Protein AF-A0A9D4EHG3-F1 (afdb_monomer_lite)

InterPro domains:
  IPR036397 Ribonuclease H superfamily [G3DSA:3.30.420.10] (1-55)

Secondary structure (DSSP, 8-state):
-TTTHHHHHHHHTTTPPPSSHHHHHHHHHHHHHHS-HHHHHHHHHHHHHHHHHHHTT-

Foldseek 3Di:
DPVPLVVVLCVVCPPDDDPDPVRNVVSSVVSVVPDDPVNVVVVVVVVVVVVVVVVVVD

Sequence (58 aa):
MDFRVFPEVKSQLRGIRFASKQELTVAAKRIVLSFDAEWYRDTFDKWISRHKVHSRWR

Organism: Dreissena polymorpha (NCBI:txid45954)

Radius of gyration: 14.72 Å; chains: 1; bounding box: 26×16×45 Å

pLDDT: mean 89.32, std 13.36, range [48.72, 98.12]

Structure (mmCIF, N/CA/C/O backbone):
data_AF-A0A9D4EHG3-F1
#
_entry.id   AF-A0A9D4EHG3-F1
#
loop_
_atom_site.group_PDB
_atom_site.id
_atom_site.type_symbol
_atom_site.label_atom_id
_atom_site.label_alt_id
_atom_site.label_comp_id
_atom_site.label_asym_id
_atom_site.label_entity_id
_atom_site.label_seq_id
_atom_site.pdbx_PDB_ins_code
_atom_site.Cartn_x
_atom_site.Cartn_y
_atom_site.Cartn_z
_atom_site.occupancy
_atom_site.B_iso_or_equiv
_atom_site.auth_seq_id
_atom_site.auth_comp_id
_atom_site.auth_asym_id
_atom_site.auth_atom_id
_atom_site.pdbx_PDB_model_num
ATOM 1 N N . MET A 1 1 ? 0.519 3.788 -10.925 1.00 60.47 1 MET A N 1
ATOM 2 C CA . MET A 1 1 ? 0.001 3.499 -9.570 1.00 60.47 1 MET A CA 1
ATOM 3 C C . MET A 1 1 ? -1.444 3.027 -9.614 1.00 60.47 1 MET A C 1
ATOM 5 O O . MET A 1 1 ? -1.701 1.910 -9.180 1.00 60.47 1 MET A O 1
ATOM 9 N N . ASP A 1 2 ? -2.352 3.813 -10.203 1.00 70.06 2 ASP A N 1
ATOM 10 C CA . ASP A 1 2 ? -3.799 3.577 -10.101 1.00 70.06 2 ASP A CA 1
ATOM 11 C C . ASP A 1 2 ? -4.282 2.203 -10.588 1.00 70.06 2 ASP A C 1
ATOM 13 O O . ASP A 1 2 ? -5.008 1.508 -9.898 1.00 70.06 2 ASP A O 1
ATOM 17 N N . PHE A 1 3 ? -3.776 1.728 -11.726 1.00 84.25 3 PHE A N 1
ATOM 18 C CA . PHE A 1 3 ? -4.256 0.484 -12.340 1.00 84.25 3 PHE A CA 1
ATOM 19 C C . PHE A 1 3 ? -3.859 -0.819 -11.618 1.00 84.25 3 PHE A C 1
ATOM 21 O O . PHE A 1 3 ? -4.355 -1.875 -12.002 1.00 84.25 3 PHE A O 1
ATOM 28 N N . ARG A 1 4 ? -2.942 -0.785 -10.640 1.00 90.81 4 ARG A N 1
ATOM 29 C CA . ARG A 1 4 ? -2.460 -2.010 -9.971 1.00 90.81 4 ARG A CA 1
ATOM 30 C C . ARG A 1 4 ? -2.363 -1.884 -8.462 1.00 90.81 4 ARG A C 1
ATOM 32 O O . ARG A 1 4 ? -2.864 -2.755 -7.766 1.00 90.81 4 ARG A O 1
ATOM 39 N N . VAL A 1 5 ? -1.784 -0.798 -7.952 1.00 91.19 5 VAL A N 1
ATOM 40 C CA . VAL A 1 5 ? -1.583 -0.635 -6.505 1.00 91.19 5 VAL A CA 1
ATOM 41 C C . VAL A 1 5 ? -2.910 -0.454 -5.779 1.00 91.19 5 VAL A C 1
ATOM 43 O O . VAL A 1 5 ? -3.172 -1.171 -4.820 1.00 91.19 5 VAL A O 1
ATOM 46 N N . PHE A 1 6 ? -3.789 0.433 -6.256 1.00 91.62 6 PHE A N 1
ATOM 47 C CA . PHE A 1 6 ? -5.094 0.614 -5.612 1.00 91.62 6 PHE A CA 1
ATOM 48 C C . PHE A 1 6 ? -6.0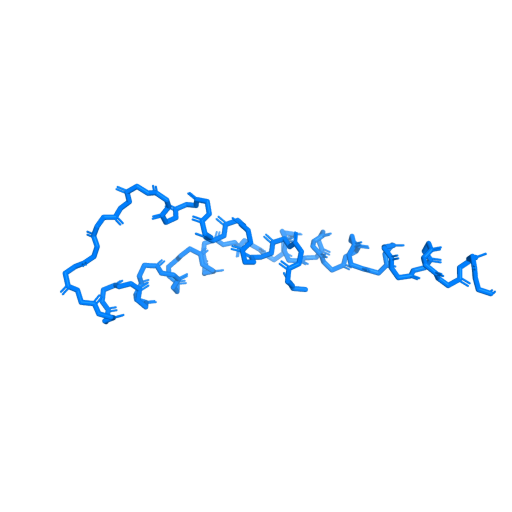06 -0.616 -5.735 1.00 91.62 6 PHE A C 1
ATOM 50 O O . PHE A 1 6 ? -6.584 -0.988 -4.715 1.00 91.62 6 PHE A O 1
ATOM 57 N N . PRO A 1 7 ? -6.138 -1.288 -6.899 1.00 94.44 7 PRO A N 1
ATOM 58 C CA . PRO A 1 7 ? -6.889 -2.534 -7.007 1.00 94.44 7 PR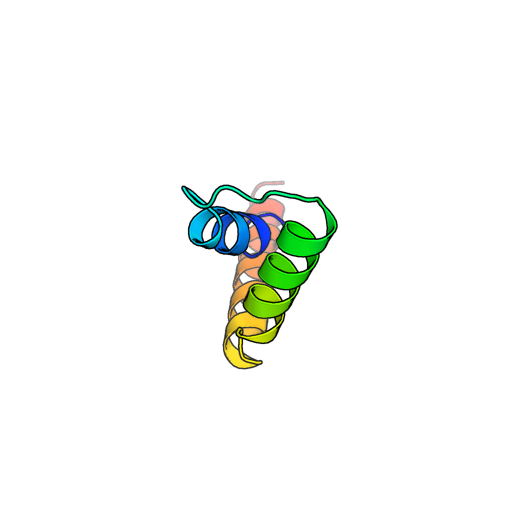O A CA 1
ATOM 59 C C . PRO A 1 7 ? -6.383 -3.628 -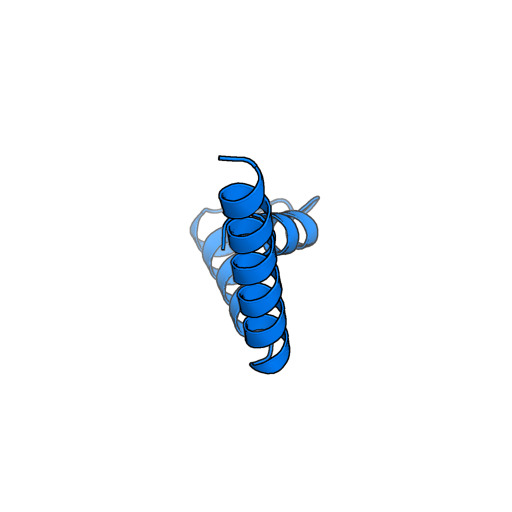6.074 1.00 94.44 7 PRO A C 1
ATOM 61 O O . PRO A 1 7 ? -7.200 -4.270 -5.422 1.00 94.44 7 PRO A O 1
ATOM 64 N N . GLU A 1 8 ? -5.066 -3.802 -5.964 1.00 95.38 8 GLU A N 1
ATOM 65 C CA . GLU A 1 8 ? -4.469 -4.821 -5.100 1.00 95.38 8 GLU A CA 1
ATOM 66 C C . GLU A 1 8 ? -4.754 -4.528 -3.623 1.00 95.38 8 GLU A C 1
ATOM 68 O O . GLU A 1 8 ? -5.318 -5.361 -2.914 1.00 95.38 8 GLU A O 1
ATOM 73 N N . VAL A 1 9 ? -4.481 -3.297 -3.177 1.00 95.56 9 VAL A N 1
ATOM 74 C CA . VAL A 1 9 ? -4.783 -2.864 -1.804 1.00 95.56 9 VAL A CA 1
ATOM 75 C C . VAL A 1 9 ? -6.279 -3.002 -1.512 1.00 95.56 9 VAL A C 1
ATOM 77 O O . VAL A 1 9 ? -6.668 -3.545 -0.482 1.00 95.56 9 VAL A O 1
ATOM 80 N N . LYS A 1 10 ? -7.148 -2.565 -2.430 1.00 95.31 10 LYS A N 1
ATOM 81 C CA . LYS A 1 10 ? -8.605 -2.664 -2.273 1.00 95.31 10 LYS A CA 1
ATOM 82 C C . LYS A 1 10 ? -9.087 -4.116 -2.243 1.00 95.31 10 LYS A C 1
ATOM 84 O O . LYS A 1 10 ? -10.031 -4.407 -1.514 1.00 95.31 10 LYS A O 1
ATOM 89 N N . SER A 1 11 ? -8.464 -5.006 -3.015 1.00 96.56 11 SER A N 1
ATOM 90 C CA . SER A 1 11 ? -8.762 -6.442 -3.027 1.00 96.56 11 SER A CA 1
ATOM 91 C C . SER A 1 11 ? -8.470 -7.068 -1.665 1.00 96.56 11 SER A C 1
ATOM 93 O O . SER A 1 11 ? -9.333 -7.733 -1.101 1.00 96.56 11 SER A O 1
ATOM 95 N N . GLN A 1 12 ? -7.308 -6.766 -1.086 1.00 96.81 12 GLN A N 1
ATOM 96 C CA . GLN A 1 12 ? -6.909 -7.288 0.224 1.00 96.81 12 GLN A CA 1
ATOM 97 C C . GLN A 1 12 ? -7.729 -6.710 1.385 1.00 96.81 12 GLN A C 1
ATOM 99 O O . GLN A 1 12 ? -7.925 -7.371 2.399 1.00 96.81 12 GLN A O 1
ATOM 104 N N . LEU A 1 13 ? -8.252 -5.491 1.236 1.00 96.62 13 LEU A N 1
ATOM 105 C CA . LEU A 1 13 ? -9.162 -4.881 2.211 1.00 96.62 13 LEU A CA 1
ATOM 106 C C . LEU A 1 13 ? -10.623 -5.336 2.039 1.00 96.62 13 LEU A C 1
ATOM 108 O O . LEU A 1 13 ? -11.482 -4.994 2.856 1.00 96.62 13 LEU A O 1
ATOM 112 N N . ARG A 1 14 ? -10.949 -6.067 0.967 1.00 96.50 14 ARG A N 1
ATOM 113 C CA . ARG A 1 14 ? -12.328 -6.430 0.635 1.00 96.50 14 ARG A CA 1
ATOM 114 C C . ARG A 1 14 ? -12.894 -7.405 1.667 1.00 96.50 14 ARG A C 1
ATOM 116 O O . ARG A 1 14 ? -12.291 -8.421 1.979 1.00 96.50 14 ARG A O 1
ATOM 123 N N . GLY A 1 15 ? -14.097 -7.110 2.157 1.00 96.12 15 GLY A N 1
ATOM 124 C CA . GLY A 1 15 ? -14.789 -7.951 3.142 1.00 96.12 15 GLY A CA 1
ATOM 125 C C . GLY A 1 15 ? -14.387 -7.685 4.594 1.00 96.12 15 GLY A C 1
ATOM 126 O O . GLY A 1 15 ? -15.053 -8.185 5.496 1.00 96.12 15 GLY A O 1
ATOM 127 N N . ILE A 1 16 ? -13.372 -6.851 4.833 1.00 96.88 16 ILE A N 1
ATOM 128 C CA . ILE A 1 16 ? -12.978 -6.430 6.177 1.00 96.88 16 ILE A CA 1
ATOM 129 C C . ILE A 1 16 ? -13.811 -5.208 6.576 1.00 96.88 16 ILE A C 1
ATOM 131 O O . ILE A 1 16 ? -13.896 -4.224 5.837 1.00 96.88 16 ILE A O 1
ATOM 135 N N . ARG A 1 17 ? -14.449 -5.270 7.749 1.00 96.69 17 ARG A N 1
ATOM 136 C CA . ARG A 1 17 ? -15.133 -4.121 8.352 1.00 96.69 17 ARG A CA 1
ATOM 137 C C . ARG A 1 17 ? -14.179 -3.430 9.314 1.00 96.69 17 ARG A C 1
ATOM 139 O O . ARG A 1 17 ? -13.715 -4.056 10.257 1.00 96.69 17 ARG A O 1
ATOM 146 N N . PHE A 1 18 ? -13.934 -2.147 9.083 1.00 96.88 18 PHE A N 1
ATOM 147 C CA . PHE A 1 18 ? -13.124 -1.307 9.961 1.00 96.88 18 PHE A CA 1
ATOM 148 C C . PHE A 1 18 ? -14.040 -0.475 10.854 1.00 96.88 18 PHE A C 1
ATOM 150 O O . PHE A 1 18 ? -15.013 0.107 10.371 1.00 96.88 18 PHE A O 1
ATOM 157 N N . ALA A 1 19 ? -13.721 -0.397 12.142 1.00 96.88 19 ALA A N 1
ATOM 158 C CA . ALA A 1 19 ? -14.470 0.398 13.112 1.00 96.88 19 ALA A CA 1
ATOM 159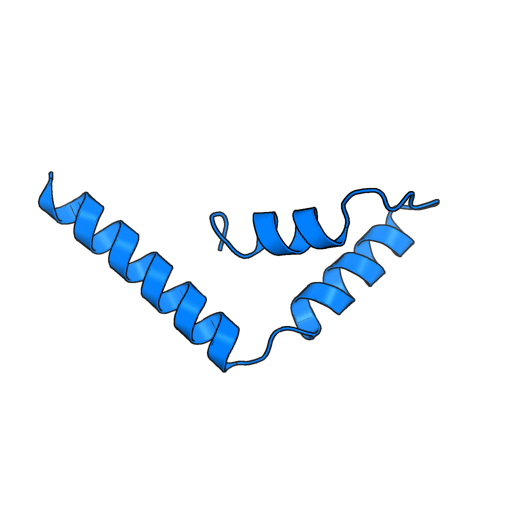 C C . ALA A 1 19 ? -14.098 1.888 13.051 1.00 96.88 19 ALA A C 1
ATOM 161 O O . ALA A 1 19 ? -14.835 2.741 13.543 1.00 96.88 19 ALA A O 1
ATOM 162 N N . SER A 1 20 ? -12.952 2.224 12.447 1.00 97.75 20 SER A N 1
ATOM 163 C CA . SER A 1 20 ? -12.494 3.606 12.309 1.00 97.75 20 SER A CA 1
ATOM 164 C C . SER A 1 20 ? -11.660 3.843 11.049 1.00 97.75 20 SER A C 1
ATOM 166 O O . SER A 1 20 ? -11.047 2.937 10.481 1.00 97.75 20 SER A O 1
ATOM 168 N N . LYS A 1 21 ? -11.560 5.115 10.646 1.00 97.12 21 LYS A N 1
ATOM 169 C CA . LYS A 1 21 ? -10.650 5.549 9.574 1.00 97.12 21 LYS A CA 1
ATOM 170 C C . LYS A 1 21 ? -9.181 5.260 9.906 1.00 97.12 21 LYS A C 1
ATOM 172 O O . LYS A 1 21 ? -8.394 4.972 9.002 1.00 97.12 21 LYS A O 1
ATOM 177 N N . GLN A 1 22 ? -8.810 5.342 11.184 1.00 98.12 22 GLN A N 1
ATOM 178 C CA . GLN A 1 22 ? -7.443 5.088 11.634 1.00 98.12 22 GLN A CA 1
ATOM 179 C C . GLN A 1 22 ? -7.053 3.629 11.379 1.00 98.12 22 GLN A C 1
ATOM 181 O O . GLN A 1 22 ? -5.985 3.364 10.832 1.00 98.12 22 GLN A O 1
ATOM 186 N N . GLU A 1 23 ? -7.952 2.699 11.693 1.00 97.69 23 GLU A N 1
ATOM 187 C CA . GLU A 1 23 ? -7.758 1.266 11.476 1.00 97.69 23 GLU A CA 1
ATOM 188 C C . GLU A 1 23 ? -7.591 0.933 9.987 1.00 97.69 23 GLU A C 1
ATOM 190 O O . GLU A 1 23 ? -6.614 0.289 9.603 1.00 97.69 23 GLU A O 1
ATOM 195 N N . LEU A 1 24 ? -8.466 1.477 9.133 1.00 97.06 24 LEU A N 1
ATOM 196 C CA . LEU A 1 24 ? -8.340 1.360 7.677 1.00 97.06 24 LEU A CA 1
ATOM 197 C C . LEU A 1 24 ? -6.987 1.892 7.180 1.00 97.06 24 LEU A C 1
ATOM 199 O O . LEU A 1 24 ? -6.341 1.279 6.333 1.00 97.06 24 LEU A O 1
ATOM 203 N N . THR A 1 25 ? -6.542 3.032 7.714 1.00 97.50 25 THR A N 1
ATOM 204 C CA . THR A 1 25 ? -5.274 3.661 7.318 1.00 97.50 25 THR A CA 1
ATOM 205 C C . THR A 1 25 ? -4.077 2.792 7.700 1.00 97.50 25 THR A C 1
ATOM 207 O O . THR A 1 25 ? -3.154 2.638 6.901 1.00 97.50 25 THR A O 1
ATOM 210 N N . VAL A 1 26 ? -4.087 2.202 8.898 1.00 97.62 26 VAL A N 1
ATOM 211 C CA . VAL A 1 26 ? -3.035 1.280 9.351 1.00 97.62 26 VAL A CA 1
ATOM 212 C C . VAL A 1 26 ? -3.023 0.015 8.491 1.00 97.62 26 VAL A C 1
ATOM 214 O O . VAL A 1 26 ? -1.955 -0.387 8.030 1.00 97.62 26 VAL A O 1
ATOM 217 N N . ALA A 1 27 ? -4.190 -0.571 8.211 1.00 97.69 27 ALA A N 1
ATOM 218 C CA . ALA A 1 27 ? -4.307 -1.759 7.368 1.00 97.69 27 ALA A CA 1
ATOM 219 C C . ALA A 1 27 ? -3.793 -1.504 5.942 1.00 97.69 27 ALA A C 1
ATOM 221 O O . ALA A 1 27 ? -2.963 -2.258 5.437 1.00 97.69 27 ALA A O 1
ATOM 222 N N . ALA A 1 28 ? -4.206 -0.395 5.322 1.00 96.88 28 ALA A N 1
ATOM 223 C CA . ALA A 1 28 ? -3.739 -0.009 3.994 1.00 96.88 28 ALA A CA 1
ATOM 224 C C . ALA A 1 28 ? -2.218 0.216 3.963 1.00 96.88 28 ALA A C 1
ATOM 226 O O . ALA A 1 28 ? -1.541 -0.296 3.073 1.00 96.88 28 ALA A O 1
ATOM 227 N N . LYS A 1 29 ? -1.659 0.925 4.957 1.00 97.00 29 LYS A N 1
ATOM 228 C CA . LYS A 1 29 ? -0.204 1.122 5.072 1.00 97.00 29 LYS A CA 1
ATOM 229 C C . LYS A 1 29 ? 0.538 -0.204 5.199 1.00 97.00 29 LYS A C 1
ATOM 231 O O . LYS A 1 29 ? 1.548 -0.387 4.531 1.00 97.00 29 LYS A O 1
ATOM 236 N N . ARG A 1 30 ? 0.032 -1.133 6.014 1.00 97.44 30 ARG A N 1
ATOM 237 C CA . ARG A 1 30 ? 0.640 -2.456 6.190 1.00 97.44 30 ARG A CA 1
ATOM 238 C C . ARG A 1 30 ? 0.696 -3.235 4.876 1.00 97.44 30 ARG A C 1
ATOM 240 O O . ARG A 1 30 ? 1.729 -3.823 4.586 1.00 97.44 30 ARG A O 1
ATOM 247 N N . ILE A 1 31 ? -0.372 -3.201 4.080 1.00 96.81 31 ILE A N 1
ATOM 248 C CA . ILE A 1 31 ? -0.403 -3.853 2.763 1.00 96.81 31 ILE A CA 1
ATOM 249 C C . ILE A 1 31 ? 0.629 -3.214 1.829 1.00 96.81 31 ILE A C 1
ATOM 251 O O . ILE A 1 31 ? 1.467 -3.911 1.270 1.00 96.81 31 ILE A O 1
ATOM 255 N N . VAL A 1 32 ? 0.634 -1.884 1.717 1.00 95.38 32 VAL A N 1
ATOM 256 C CA . VAL A 1 32 ? 1.577 -1.152 0.851 1.00 95.38 32 VAL A CA 1
ATOM 257 C C . VAL A 1 32 ? 3.038 -1.435 1.223 1.00 95.38 32 VAL A C 1
ATOM 259 O O . VAL A 1 32 ? 3.877 -1.578 0.335 1.00 95.38 32 VAL A O 1
ATOM 262 N N . LEU A 1 33 ? 3.338 -1.539 2.520 1.00 95.94 33 LEU A N 1
ATOM 263 C CA . LEU A 1 33 ? 4.674 -1.861 3.031 1.00 95.94 33 LEU A CA 1
ATOM 264 C C . LEU A 1 33 ? 5.041 -3.346 2.913 1.00 95.94 33 LEU A C 1
ATOM 266 O O . LEU A 1 33 ? 6.215 -3.678 3.032 1.00 95.94 33 LEU A O 1
ATOM 270 N N . SER A 1 34 ? 4.067 -4.236 2.699 1.00 96.81 34 SER A N 1
ATOM 271 C CA . SER A 1 34 ? 4.329 -5.664 2.479 1.00 96.81 34 SER A CA 1
ATOM 272 C C . SER A 1 34 ? 4.797 -5.987 1.061 1.00 96.81 34 SER A C 1
ATOM 274 O O . SER A 1 34 ? 5.336 -7.067 0.838 1.00 96.81 34 SER A O 1
ATOM 276 N N . PHE A 1 35 ? 4.616 -5.066 0.109 1.00 95.69 35 PHE A N 1
ATOM 277 C CA . PHE A 1 35 ? 5.145 -5.230 -1.240 1.00 95.69 35 PHE A CA 1
ATOM 278 C C . PHE A 1 35 ? 6.652 -4.983 -1.251 1.00 95.69 35 PHE A C 1
ATOM 280 O O . PHE A 1 35 ? 7.131 -3.956 -0.768 1.00 95.69 35 PHE A O 1
ATOM 287 N N . ASP A 1 36 ? 7.393 -5.915 -1.840 1.00 96.00 36 ASP A N 1
ATOM 288 C CA . ASP A 1 36 ? 8.830 -5.779 -2.022 1.00 96.00 36 ASP A CA 1
ATOM 289 C C . ASP A 1 36 ? 9.188 -4.842 -3.194 1.00 96.00 36 ASP A C 1
ATOM 291 O O . ASP A 1 36 ? 8.346 -4.374 -3.972 1.00 96.00 36 ASP A O 1
ATOM 295 N N . ALA A 1 37 ? 10.482 -4.545 -3.315 1.00 95.44 37 ALA A N 1
ATOM 296 C CA . ALA A 1 37 ? 10.997 -3.664 -4.358 1.00 95.44 37 ALA A CA 1
ATOM 297 C C . ALA A 1 37 ? 10.790 -4.226 -5.778 1.00 95.44 37 ALA A C 1
ATOM 299 O O . ALA A 1 37 ? 10.609 -3.456 -6.724 1.00 95.44 37 ALA A O 1
ATOM 300 N N . GLU A 1 38 ? 10.805 -5.551 -5.943 1.00 96.75 38 GLU A N 1
ATOM 301 C CA . GLU A 1 38 ? 10.606 -6.197 -7.241 1.00 96.75 38 GLU A CA 1
ATOM 302 C C . GLU A 1 38 ? 9.166 -6.027 -7.729 1.00 96.75 38 GLU A C 1
ATOM 304 O O . GLU A 1 38 ? 8.938 -5.699 -8.896 1.00 96.75 38 GLU A O 1
ATOM 309 N N . TRP A 1 39 ? 8.196 -6.134 -6.826 1.00 95.25 39 TRP A N 1
ATOM 310 C CA . TRP A 1 39 ? 6.793 -5.902 -7.121 1.00 95.25 39 TRP A CA 1
ATOM 311 C C . TRP A 1 39 ? 6.541 -4.472 -7.612 1.00 95.25 39 TRP A C 1
ATOM 313 O O . TRP A 1 39 ? 5.801 -4.254 -8.583 1.00 95.25 39 TRP A O 1
ATOM 323 N N . TYR A 1 40 ? 7.177 -3.477 -6.982 1.00 93.38 40 TYR A N 1
ATOM 324 C CA . TYR A 1 40 ? 7.089 -2.087 -7.435 1.00 93.38 40 TYR A CA 1
ATOM 325 C C . TYR A 1 40 ? 7.757 -1.875 -8.793 1.00 93.38 40 TYR A C 1
ATOM 327 O O . TYR A 1 40 ? 7.185 -1.176 -9.634 1.00 93.38 40 TYR A O 1
ATOM 335 N N . ARG A 1 41 ? 8.910 -2.509 -9.039 1.00 94.94 41 ARG A N 1
ATOM 336 C CA . ARG A 1 41 ? 9.592 -2.472 -10.340 1.00 94.94 41 ARG A CA 1
ATOM 337 C C . ARG A 1 41 ? 8.701 -3.033 -11.452 1.00 94.94 41 ARG A C 1
ATOM 339 O O . ARG A 1 41 ? 8.415 -2.319 -12.407 1.00 94.94 41 ARG A O 1
ATOM 346 N N . ASP A 1 42 ? 8.151 -4.234 -11.279 1.00 94.69 42 ASP A N 1
ATOM 347 C CA . ASP A 1 42 ? 7.225 -4.851 -12.244 1.00 94.69 42 ASP A CA 1
ATOM 348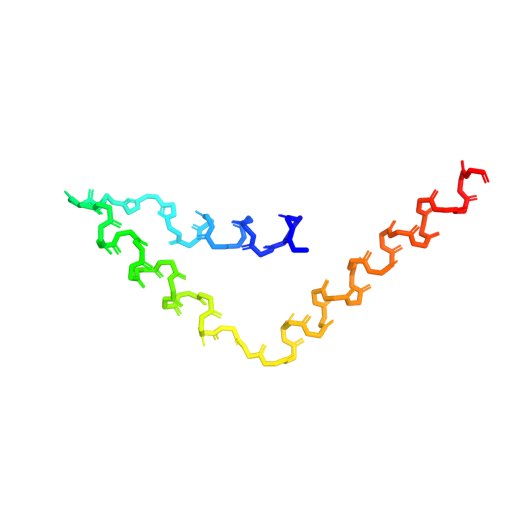 C C . ASP A 1 42 ? 5.959 -3.994 -12.450 1.00 94.69 42 ASP A C 1
ATOM 350 O O . ASP A 1 42 ? 5.442 -3.841 -13.559 1.00 94.69 42 ASP A O 1
ATOM 354 N N . THR A 1 43 ? 5.457 -3.363 -11.384 1.00 94.12 43 THR A N 1
ATOM 355 C CA . THR A 1 43 ? 4.328 -2.426 -11.484 1.00 94.12 43 THR A CA 1
ATOM 356 C C . THR A 1 43 ? 4.670 -1.196 -12.321 1.00 94.12 43 THR A C 1
ATOM 358 O O . THR A 1 43 ? 3.834 -0.742 -13.111 1.00 94.12 43 THR A O 1
ATOM 361 N N . PHE A 1 44 ? 5.878 -0.658 -12.174 1.00 91.81 44 PHE A N 1
ATOM 362 C CA . PHE A 1 44 ? 6.362 0.457 -12.976 1.00 91.81 44 PHE A CA 1
ATOM 363 C C . PHE A 1 44 ? 6.567 0.055 -14.442 1.00 91.81 44 PHE A C 1
ATOM 365 O O . PHE A 1 44 ? 6.084 0.752 -15.333 1.00 91.81 44 PHE A O 1
ATOM 372 N N . ASP A 1 45 ? 7.160 -1.105 -14.715 1.00 92.25 45 ASP A N 1
ATOM 373 C CA . ASP A 1 45 ? 7.375 -1.590 -16.084 1.00 92.25 45 ASP A CA 1
ATOM 374 C C . ASP A 1 45 ? 6.052 -1.801 -16.832 1.00 92.25 45 ASP A C 1
ATOM 376 O O . ASP A 1 45 ? 5.890 -1.372 -17.981 1.00 92.25 45 ASP A O 1
ATOM 380 N N . LYS A 1 46 ? 5.043 -2.367 -16.157 1.00 90.44 46 LYS A N 1
ATOM 381 C CA . LYS A 1 46 ? 3.677 -2.486 -16.695 1.00 90.44 46 LYS A CA 1
ATOM 382 C C . LYS A 1 46 ? 3.044 -1.125 -16.971 1.00 90.44 46 LYS A C 1
ATOM 384 O O . LYS A 1 46 ? 2.359 -0.958 -17.982 1.00 90.44 46 LYS A O 1
ATOM 389 N N . TRP A 1 47 ? 3.281 -0.142 -16.102 1.00 90.12 47 TRP A N 1
ATOM 390 C CA . TRP A 1 47 ? 2.806 1.226 -16.307 1.00 90.12 47 TRP A CA 1
ATOM 391 C C . TRP A 1 47 ? 3.431 1.857 -17.556 1.00 90.12 47 TRP A C 1
ATOM 393 O O . TRP A 1 47 ? 2.703 2.413 -18.383 1.00 90.12 47 TRP A O 1
ATOM 403 N N . ILE A 1 48 ? 4.749 1.716 -17.728 1.00 90.44 48 ILE A N 1
ATOM 404 C CA . ILE A 1 48 ? 5.486 2.195 -18.903 1.00 90.44 48 ILE A CA 1
ATOM 405 C C . ILE A 1 48 ? 4.988 1.507 -20.174 1.00 90.44 48 ILE A C 1
ATOM 407 O O . ILE A 1 48 ? 4.685 2.184 -21.156 1.00 90.44 48 ILE A O 1
ATOM 411 N N . SER A 1 49 ? 4.856 0.178 -20.159 1.00 88.75 49 SER A N 1
ATOM 412 C CA . SER A 1 49 ? 4.353 -0.598 -21.297 1.00 88.75 49 SER A CA 1
ATOM 413 C C . SER A 1 49 ? 2.967 -0.116 -21.735 1.00 88.75 49 SER A C 1
ATOM 415 O O . SER A 1 49 ? 2.749 0.169 -22.912 1.00 88.75 49 SER A O 1
ATOM 417 N N . ARG A 1 50 ? 2.055 0.106 -20.779 1.00 85.69 50 ARG A N 1
ATOM 418 C CA . ARG A 1 50 ? 0.712 0.631 -21.055 1.00 85.69 50 ARG A CA 1
ATOM 419 C C . ARG A 1 50 ? 0.746 1.994 -21.755 1.00 85.69 50 ARG A C 1
ATOM 421 O O . ARG A 1 50 ? -0.043 2.213 -22.670 1.00 85.69 50 ARG A O 1
ATOM 428 N N . HIS A 1 51 ? 1.654 2.887 -21.363 1.00 84.00 51 HIS A N 1
ATOM 429 C CA . HIS A 1 51 ? 1.789 4.201 -22.001 1.00 84.00 51 HIS A CA 1
ATOM 430 C C . HIS A 1 51 ? 2.443 4.105 -23.378 1.00 84.00 51 HIS A C 1
ATOM 432 O O . HIS A 1 51 ? 1.959 4.733 -24.310 1.00 84.00 51 HIS A O 1
ATOM 438 N N . LYS A 1 52 ? 3.469 3.262 -23.550 1.00 84.25 52 LYS A N 1
ATOM 439 C CA . LYS A 1 52 ? 4.094 3.014 -24.860 1.00 84.25 52 LYS A CA 1
ATOM 440 C C . LYS A 1 52 ? 3.101 2.448 -25.874 1.00 84.25 52 LYS A C 1
ATOM 442 O O . LYS A 1 52 ? 3.107 2.863 -27.028 1.00 84.25 52 LYS A O 1
ATOM 447 N N . VAL A 1 53 ? 2.234 1.530 -25.445 1.00 62.78 53 VAL A N 1
ATOM 448 C CA . VAL A 1 53 ? 1.151 1.008 -26.287 1.00 62.78 53 VAL A CA 1
ATOM 449 C C . VAL A 1 53 ? 0.172 2.125 -26.642 1.00 62.78 53 VAL A C 1
ATOM 451 O O . VAL A 1 53 ? -0.192 2.244 -27.803 1.00 62.78 53 VAL A O 1
ATOM 454 N N . HIS A 1 54 ? -0.204 2.984 -25.692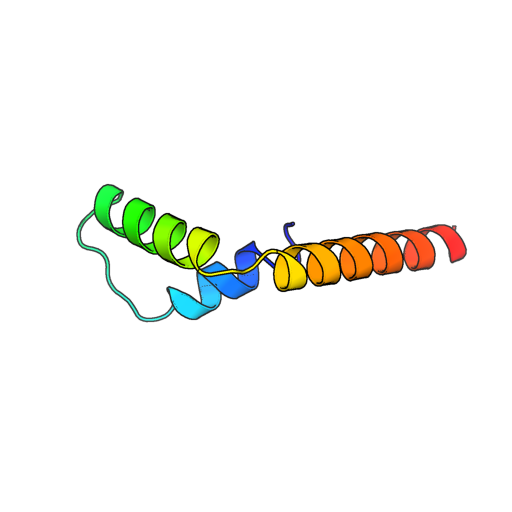 1.00 57.41 54 HIS A N 1
ATOM 455 C CA . HIS A 1 54 ? -1.130 4.090 -25.958 1.00 57.41 54 HIS A CA 1
ATOM 456 C C . HIS A 1 54 ? -0.551 5.156 -26.907 1.00 57.41 54 HIS A C 1
ATOM 458 O O . HIS A 1 54 ? -1.278 5.685 -27.741 1.00 57.41 54 HIS A O 1
ATOM 464 N N . SER A 1 55 ? 0.756 5.424 -26.841 1.00 58.72 55 SER A N 1
ATOM 465 C CA . SER A 1 55 ? 1.449 6.349 -27.749 1.00 58.72 55 SER A CA 1
ATOM 466 C C . SER A 1 55 ? 1.615 5.814 -29.173 1.00 58.72 55 SER A C 1
ATOM 468 O O . SER A 1 55 ? 1.868 6.597 -30.076 1.00 58.72 55 SER A O 1
ATOM 470 N N . ARG A 1 56 ? 1.502 4.496 -29.389 1.00 51.22 56 ARG A N 1
ATOM 471 C CA . ARG A 1 56 ? 1.644 3.866 -30.716 1.00 51.22 56 ARG A CA 1
ATOM 472 C C . ARG A 1 56 ? 0.379 3.971 -31.576 1.00 51.22 56 ARG A C 1
ATOM 474 O O . ARG A 1 56 ? 0.448 3.750 -32.777 1.00 51.22 56 ARG A O 1
ATOM 481 N N . TRP A 1 57 ? -0.759 4.278 -30.955 1.00 51.75 57 TRP A N 1
ATOM 482 C CA . TRP A 1 57 ? -2.065 4.424 -31.607 1.00 51.75 57 TRP A CA 1
ATOM 483 C C . TRP A 1 57 ? -2.524 5.890 -31.695 1.00 51.75 57 TRP A C 1
ATOM 485 O O . TRP A 1 57 ? -3.705 6.142 -31.928 1.00 51.75 57 TRP A O 1
ATOM 495 N N . ARG A 1 58 ? -1.612 6.844 -31.470 1.00 48.72 58 ARG A N 1
ATOM 496 C CA . ARG A 1 58 ? -1.829 8.284 -31.649 1.00 48.72 58 ARG A CA 1
ATOM 497 C C . ARG A 1 58 ? -1.029 8.810 -32.825 1.00 48.72 58 ARG A C 1
ATOM 499 O O . ARG A 1 58 ? 0.100 8.312 -33.016 1.00 48.72 58 ARG A O 1
#